Protein AF-A0A7S0DNG2-F1 (afdb_monomer_lite)

Structure (mmCIF, N/CA/C/O backbone):
data_AF-A0A7S0DNG2-F1
#
_entry.id   AF-A0A7S0DNG2-F1
#
loop_
_atom_site.group_PDB
_atom_site.id
_atom_site.type_symbol
_atom_site.label_atom_id
_atom_site.label_alt_id
_atom_site.label_comp_id
_atom_site.label_asym_id
_atom_site.label_entity_id
_atom_site.label_seq_id
_atom_site.pdbx_PDB_ins_code
_atom_site.Cartn_x
_atom_site.Cartn_y
_atom_site.Cartn_z
_atom_site.occupancy
_atom_site.B_iso_or_equiv
_atom_site.auth_seq_id
_atom_site.auth_comp_id
_atom_site.auth_asym_id
_atom_site.auth_atom_id
_atom_site.pdbx_PDB_model_num
ATOM 1 N N . PRO A 1 1 ? 7.449 -18.331 5.137 1.00 41.41 1 PRO A N 1
ATOM 2 C CA . PRO A 1 1 ? 8.769 -17.710 5.405 1.00 41.41 1 PRO A CA 1
ATOM 3 C C . PRO A 1 1 ? 8.791 -16.279 4.857 1.00 41.41 1 PRO A C 1
ATOM 5 O O . PRO A 1 1 ? 8.727 -16.081 3.646 1.00 41.41 1 PRO A O 1
ATOM 8 N N . LEU A 1 2 ? 8.739 -15.298 5.758 1.00 36.50 2 LEU A N 1
ATOM 9 C CA . LEU A 1 2 ? 8.865 -13.884 5.411 1.00 36.50 2 LEU A CA 1
ATOM 10 C C . LEU A 1 2 ? 10.348 -13.612 5.154 1.00 36.50 2 LEU A C 1
ATOM 12 O O . LEU A 1 2 ? 11.162 -13.897 6.023 1.00 36.50 2 LEU A O 1
ATOM 16 N N . LEU A 1 3 ? 10.673 -13.129 3.955 1.00 35.25 3 LEU A N 1
ATOM 17 C CA . LEU A 1 3 ? 12.010 -12.635 3.622 1.00 35.25 3 LEU A CA 1
ATOM 18 C C . LEU A 1 3 ? 12.348 -11.498 4.595 1.00 35.25 3 LEU A C 1
ATOM 20 O O . LEU A 1 3 ? 11.542 -10.576 4.753 1.00 35.25 3 LEU A O 1
ATOM 24 N N . GLU A 1 4 ? 13.481 -11.614 5.277 1.00 40.59 4 GLU A N 1
ATOM 25 C CA . GLU A 1 4 ? 13.942 -10.656 6.282 1.00 40.59 4 GLU A CA 1
ATOM 26 C C . GLU A 1 4 ? 14.444 -9.374 5.592 1.00 40.59 4 GLU A C 1
ATOM 28 O O . GLU A 1 4 ? 14.803 -9.384 4.412 1.00 40.59 4 GLU A O 1
ATOM 33 N N . ASP A 1 5 ? 14.490 -8.244 6.307 1.00 46.47 5 ASP A N 1
ATOM 34 C CA . ASP A 1 5 ? 14.943 -6.946 5.764 1.00 46.47 5 ASP A CA 1
ATOM 35 C C . ASP A 1 5 ? 16.376 -6.987 5.180 1.00 46.47 5 ASP A C 1
ATOM 37 O O . ASP A 1 5 ? 16.769 -6.120 4.389 1.00 46.47 5 ASP A O 1
ATOM 41 N N . ASP A 1 6 ? 17.154 -8.017 5.518 1.00 48.62 6 ASP A N 1
ATOM 42 C CA . ASP A 1 6 ? 18.481 -8.269 4.962 1.00 48.62 6 ASP A CA 1
ATOM 43 C C . ASP A 1 6 ? 18.454 -8.809 3.520 1.00 48.62 6 ASP A C 1
ATOM 45 O O . ASP A 1 6 ? 19.368 -8.504 2.747 1.00 48.62 6 ASP A O 1
ATOM 49 N N . ASP A 1 7 ? 17.368 -9.454 3.082 1.00 46.59 7 ASP A N 1
ATOM 50 C CA . ASP A 1 7 ? 17.202 -9.911 1.693 1.00 46.59 7 ASP A CA 1
ATOM 51 C C . ASP A 1 7 ? 16.980 -8.735 0.719 1.00 46.59 7 ASP A C 1
ATOM 53 O O . ASP A 1 7 ? 17.330 -8.800 -0.464 1.00 46.59 7 ASP A O 1
ATOM 57 N N . TYR A 1 8 ? 16.477 -7.596 1.214 1.00 41.53 8 TYR A N 1
ATOM 58 C CA . TYR A 1 8 ? 16.333 -6.363 0.426 1.00 41.53 8 TYR A CA 1
ATOM 59 C C . TYR A 1 8 ? 17.647 -5.596 0.247 1.00 41.53 8 TYR A C 1
ATOM 61 O O . TYR A 1 8 ? 17.775 -4.799 -0.692 1.00 41.53 8 TYR A O 1
ATOM 69 N N . LYS A 1 9 ? 18.663 -5.839 1.086 1.00 43.78 9 LYS A N 1
ATOM 70 C CA . LYS A 1 9 ? 19.984 -5.205 0.923 1.00 43.78 9 LYS A CA 1
ATOM 71 C C . LYS A 1 9 ? 20.718 -5.717 -0.322 1.00 43.78 9 LYS A C 1
ATOM 73 O O . LYS A 1 9 ? 21.534 -4.972 -0.868 1.00 43.78 9 LYS A O 1
ATOM 78 N N . GLY A 1 10 ? 20.367 -6.910 -0.816 1.00 45.69 10 GLY A N 1
ATOM 79 C CA . GLY A 1 10 ? 20.855 -7.488 -2.076 1.00 45.69 10 GLY A CA 1
ATOM 80 C C . GLY A 1 10 ? 20.145 -6.986 -3.342 1.00 45.69 10 GLY A C 1
ATOM 81 O O . GLY A 1 10 ? 20.658 -7.163 -4.443 1.00 45.69 10 GLY A O 1
ATOM 82 N N . LEU A 1 11 ? 18.996 -6.313 -3.203 1.00 43.72 11 LEU A N 1
ATOM 83 C CA . LEU A 1 11 ? 18.215 -5.748 -4.316 1.00 43.72 11 LEU A CA 1
ATOM 84 C C . LEU A 1 11 ? 18.561 -4.289 -4.632 1.00 43.72 11 LEU A C 1
ATOM 86 O O . LEU A 1 11 ? 17.936 -3.672 -5.499 1.00 43.72 11 LEU A O 1
ATOM 90 N N . LYS A 1 12 ? 19.575 -3.712 -3.974 1.00 47.03 12 LYS A N 1
ATOM 91 C CA . LYS A 1 12 ? 20.157 -2.465 -4.473 1.00 47.03 12 LYS A CA 1
ATOM 92 C C . LYS A 1 12 ? 20.753 -2.789 -5.842 1.00 47.03 12 LYS A C 1
ATOM 94 O O . LYS A 1 12 ? 21.586 -3.689 -5.904 1.00 47.03 12 LYS A O 1
ATOM 99 N N . PRO A 1 13 ? 20.360 -2.099 -6.929 1.00 48.66 13 PRO A N 1
ATOM 100 C CA . PRO A 1 13 ? 21.012 -2.295 -8.211 1.00 48.66 13 PRO A CA 1
ATOM 101 C C . PRO A 1 13 ? 22.486 -1.988 -7.987 1.00 48.66 13 PRO A C 1
ATOM 103 O O . PRO A 1 13 ? 22.843 -0.831 -7.748 1.00 48.66 13 PRO A O 1
ATOM 106 N N . ASP A 1 14 ? 23.314 -3.034 -7.949 1.00 53.06 14 ASP A N 1
ATOM 107 C CA . ASP A 1 14 ? 24.729 -2.896 -7.665 1.00 53.06 14 ASP A CA 1
ATOM 108 C C . ASP A 1 14 ? 25.278 -1.949 -8.728 1.00 53.06 14 ASP A C 1
ATOM 110 O O . ASP A 1 14 ? 25.332 -2.269 -9.920 1.00 53.06 14 ASP A O 1
ATOM 114 N N . LYS A 1 15 ? 25.611 -0.728 -8.296 1.00 50.59 15 LYS A N 1
ATOM 115 C CA . LYS A 1 15 ? 26.120 0.320 -9.177 1.00 50.59 15 LYS A CA 1
ATOM 116 C C . LYS A 1 15 ? 27.310 -0.216 -9.970 1.00 50.59 15 LYS A C 1
ATOM 118 O O . LYS A 1 15 ? 27.449 0.137 -11.136 1.00 50.59 15 LYS A O 1
ATOM 123 N N . LYS A 1 16 ? 28.117 -1.114 -9.387 1.00 50.75 16 LYS A N 1
ATOM 124 C CA . LYS A 1 16 ? 29.231 -1.770 -10.080 1.00 50.75 16 LYS A CA 1
ATOM 125 C C . LYS A 1 16 ? 28.726 -2.711 -11.168 1.00 50.75 16 LYS A C 1
ATOM 127 O O . LYS A 1 16 ? 29.193 -2.611 -12.294 1.00 50.75 16 LYS A O 1
ATOM 132 N N . MET A 1 17 ? 27.733 -3.552 -10.885 1.00 47.75 17 MET A N 1
ATOM 133 C CA . MET A 1 17 ? 27.159 -4.489 -11.858 1.00 47.75 17 MET A CA 1
ATOM 134 C C . MET A 1 17 ? 26.460 -3.773 -13.030 1.00 47.75 17 MET A C 1
ATOM 136 O O . MET A 1 17 ? 26.616 -4.176 -14.183 1.00 47.75 17 MET A O 1
ATOM 140 N N . ASN A 1 18 ? 25.769 -2.657 -12.774 1.00 55.41 18 ASN A N 1
ATOM 141 C CA . ASN A 1 18 ? 25.206 -1.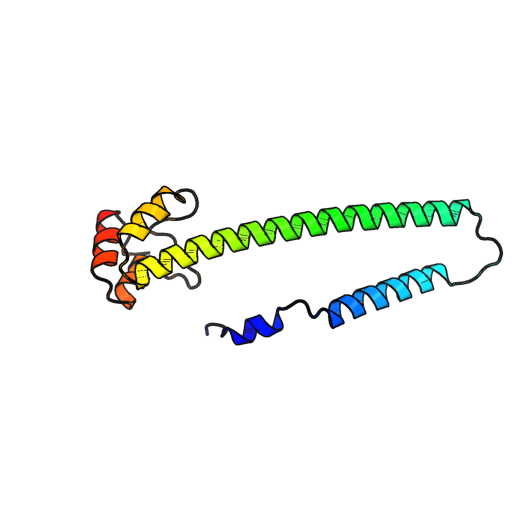811 -13.833 1.00 55.41 18 ASN A CA 1
ATOM 142 C C . ASN A 1 18 ? 26.292 -1.083 -14.640 1.00 55.41 18 ASN A C 1
ATOM 144 O O . ASN A 1 18 ? 26.188 -1.006 -15.863 1.00 55.41 18 ASN A O 1
ATOM 148 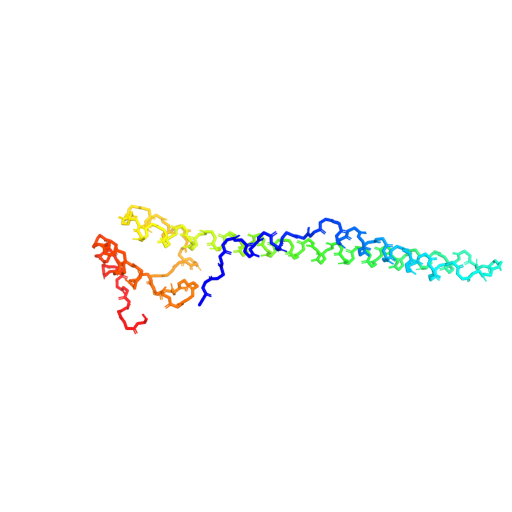N N . MET A 1 19 ? 27.367 -0.611 -13.998 1.00 45.78 19 MET A N 1
ATOM 149 C CA . MET A 1 19 ? 28.518 -0.042 -14.711 1.00 45.78 19 MET A CA 1
ATOM 150 C C . MET A 1 19 ? 29.256 -1.084 -15.559 1.00 45.78 19 MET A C 1
ATOM 152 O O . MET A 1 19 ? 29.685 -0.758 -16.662 1.00 45.78 19 MET A O 1
ATOM 156 N N . VAL A 1 20 ? 29.355 -2.336 -15.099 1.00 55.44 20 VAL A N 1
ATOM 157 C CA . VAL A 1 20 ? 29.925 -3.454 -15.869 1.00 55.44 20 VAL A CA 1
ATOM 158 C C . VAL A 1 20 ? 29.052 -3.774 -17.082 1.00 55.44 20 VAL A C 1
ATOM 160 O O . VAL A 1 20 ? 29.580 -3.911 -18.180 1.00 55.44 20 VAL A O 1
ATOM 163 N N . LYS A 1 21 ? 27.719 -3.800 -16.941 1.00 56.28 21 LYS A N 1
ATOM 164 C CA . LYS A 1 21 ? 26.803 -3.976 -18.084 1.00 56.28 21 LYS A CA 1
ATOM 165 C C . LYS A 1 21 ? 26.934 -2.846 -19.108 1.00 56.28 21 LYS A C 1
ATOM 167 O O . LYS A 1 21 ? 27.005 -3.125 -20.300 1.00 56.28 21 LYS A O 1
ATOM 172 N N . ILE A 1 22 ? 27.032 -1.593 -18.657 1.00 50.56 22 ILE A N 1
ATOM 173 C CA . ILE A 1 22 ? 27.239 -0.428 -19.536 1.00 50.56 22 ILE A CA 1
ATOM 174 C C . ILE A 1 22 ? 28.612 -0.484 -20.218 1.00 50.56 22 ILE A C 1
ATOM 176 O O . ILE A 1 22 ? 28.713 -0.170 -21.402 1.00 50.56 22 ILE A O 1
ATOM 180 N N . LYS A 1 23 ? 29.665 -0.895 -19.502 1.00 58.75 23 LYS A N 1
ATOM 181 C CA . LYS A 1 23 ? 31.017 -1.052 -20.055 1.00 58.75 23 LYS A CA 1
ATOM 182 C C . LYS A 1 23 ? 31.056 -2.155 -21.114 1.00 58.75 23 LYS A C 1
ATOM 184 O O . LYS A 1 23 ? 31.499 -1.895 -22.226 1.00 58.75 23 LYS A O 1
ATOM 189 N N . ASN A 1 24 ? 30.494 -3.323 -20.814 1.00 64.12 24 ASN A N 1
ATOM 190 C CA . ASN A 1 24 ? 30.415 -4.446 -21.748 1.00 64.12 24 ASN A CA 1
ATOM 191 C C . ASN A 1 24 ? 29.550 -4.108 -22.970 1.00 64.12 24 ASN A C 1
ATOM 193 O O . ASN A 1 24 ? 29.884 -4.492 -24.088 1.00 64.12 24 ASN A O 1
ATOM 197 N N . TRP A 1 25 ? 28.462 -3.354 -22.782 1.00 58.31 25 TRP A N 1
ATOM 198 C CA . TRP A 1 25 ? 27.647 -2.846 -23.885 1.00 58.31 25 TRP A CA 1
ATOM 199 C C . TRP A 1 25 ? 28.428 -1.854 -24.754 1.00 58.31 25 TRP A C 1
ATOM 201 O O . TRP A 1 25 ? 28.461 -2.018 -25.970 1.00 58.31 25 TRP A O 1
ATOM 211 N N . LYS A 1 26 ? 29.136 -0.886 -24.154 1.00 49.59 26 LYS A N 1
ATOM 212 C CA . LYS A 1 26 ? 30.012 0.044 -24.889 1.00 49.59 26 LYS A CA 1
ATOM 213 C C . LYS A 1 26 ? 31.109 -0.688 -25.656 1.00 49.59 26 LYS A C 1
ATOM 215 O O . LYS A 1 26 ? 31.351 -0.356 -26.810 1.00 49.59 26 LYS A O 1
ATOM 220 N N . GLU A 1 27 ? 31.757 -1.678 -25.052 1.00 59.62 27 GLU A N 1
ATOM 221 C CA . GLU A 1 27 ? 32.794 -2.488 -25.702 1.00 59.62 27 GLU A CA 1
ATOM 222 C C . GLU A 1 27 ? 32.219 -3.349 -26.833 1.00 59.62 27 GLU A C 1
ATOM 224 O O . GLU A 1 27 ? 32.825 -3.434 -27.898 1.00 59.62 27 GLU A O 1
ATOM 229 N N . SER A 1 28 ? 31.027 -3.926 -26.653 1.00 59.41 28 SER A N 1
ATOM 230 C CA . SER A 1 28 ? 30.313 -4.680 -27.691 1.00 59.41 28 SER A CA 1
ATOM 231 C C . SER A 1 28 ? 29.949 -3.794 -28.883 1.00 59.41 28 SER A C 1
ATOM 233 O O . SER A 1 28 ? 30.264 -4.141 -30.021 1.00 59.41 28 SER A O 1
ATOM 235 N N . VAL A 1 29 ? 29.391 -2.611 -28.621 1.00 55.50 29 VAL A N 1
ATOM 236 C CA . VAL A 1 29 ? 29.095 -1.595 -29.638 1.00 55.50 29 VAL A CA 1
ATOM 237 C C . VAL A 1 29 ? 30.376 -1.140 -30.338 1.00 55.50 29 VAL A C 1
ATOM 239 O O . VAL A 1 29 ? 30.452 -1.145 -31.559 1.00 55.50 29 VAL A O 1
ATOM 242 N N . THR A 1 30 ? 31.432 -0.832 -29.587 1.00 54.72 30 THR A N 1
ATOM 243 C CA . THR A 1 30 ? 32.722 -0.399 -30.149 1.00 54.72 30 THR A CA 1
ATOM 244 C C . THR A 1 30 ? 33.380 -1.506 -30.974 1.00 54.72 30 THR A C 1
ATOM 246 O O . THR A 1 30 ? 34.027 -1.222 -31.974 1.00 54.72 30 THR A O 1
ATOM 249 N N . LYS A 1 31 ? 33.187 -2.779 -30.616 1.00 60.81 31 LYS A N 1
ATOM 250 C CA . LYS A 1 31 ? 33.673 -3.936 -31.381 1.00 60.81 31 LYS A CA 1
ATOM 251 C C . LYS A 1 31 ? 32.860 -4.166 -32.657 1.00 60.81 31 LYS A C 1
ATOM 253 O O . LYS A 1 31 ? 33.450 -4.511 -33.676 1.00 60.81 31 LYS A O 1
ATOM 258 N N . GLN A 1 32 ? 31.547 -3.927 -32.621 1.00 54.72 32 GLN A N 1
ATOM 259 C CA . GLN A 1 32 ? 30.692 -3.893 -33.816 1.00 54.72 32 GLN A CA 1
ATOM 260 C C . GLN A 1 32 ? 31.081 -2.738 -34.758 1.00 54.72 32 GLN A C 1
ATOM 262 O O . GLN A 1 32 ? 31.032 -2.903 -35.971 1.00 54.72 32 GLN A O 1
ATOM 267 N N . LEU A 1 33 ? 31.542 -1.611 -34.205 1.00 50.09 33 LEU A N 1
ATOM 268 C CA . LEU A 1 33 ? 32.059 -0.452 -34.946 1.00 50.09 33 LEU A CA 1
ATOM 269 C C . LEU A 1 33 ? 33.528 -0.610 -35.402 1.00 50.09 33 LEU A C 1
ATOM 271 O O . LEU A 1 33 ? 33.951 0.021 -36.365 1.00 50.09 33 LEU A O 1
ATOM 275 N N . GLY A 1 34 ? 34.323 -1.426 -34.702 1.00 46.44 34 GLY A N 1
ATOM 276 C CA . GLY A 1 34 ? 35.790 -1.474 -34.797 1.00 46.44 34 GLY A CA 1
ATOM 277 C C . GLY A 1 34 ? 36.376 -2.542 -35.730 1.00 46.44 34 GLY A C 1
ATOM 278 O O . GLY A 1 34 ? 37.600 -2.659 -35.837 1.00 46.44 34 GLY A O 1
ATOM 279 N N . GLY A 1 35 ? 35.542 -3.319 -36.427 1.00 48.75 35 GLY A N 1
ATOM 280 C CA . GLY A 1 35 ? 35.964 -4.255 -37.477 1.00 48.75 35 GLY A CA 1
ATOM 281 C C . GLY A 1 35 ? 36.334 -3.536 -38.783 1.00 48.75 35 GLY A C 1
ATOM 282 O O . GLY A 1 35 ? 35.536 -3.480 -39.710 1.00 48.75 35 GLY A O 1
ATOM 283 N N . LYS A 1 36 ? 37.541 -2.960 -38.829 1.00 53.72 36 LYS A N 1
ATOM 284 C CA . LYS A 1 36 ? 38.143 -2.120 -39.891 1.00 53.72 36 LYS A CA 1
ATOM 285 C C . LYS A 1 36 ? 37.803 -2.471 -41.359 1.00 53.72 36 LYS A C 1
ATOM 287 O O . LYS A 1 36 ? 38.159 -3.548 -41.830 1.00 53.72 36 LYS A O 1
ATOM 292 N N . LYS A 1 37 ? 37.408 -1.454 -42.142 1.00 41.97 37 LYS A N 1
ATOM 293 C CA . LYS A 1 37 ? 37.878 -1.224 -43.529 1.00 41.97 37 LYS A CA 1
ATOM 294 C C . LYS A 1 37 ? 38.074 0.279 -43.770 1.00 41.97 37 LYS A C 1
ATOM 296 O O . LYS A 1 37 ? 37.271 1.088 -43.322 1.00 41.97 37 LYS A O 1
ATOM 301 N N . LYS A 1 38 ? 39.160 0.644 -44.464 1.00 49.50 38 LYS A N 1
ATOM 302 C CA . LYS A 1 38 ? 39.363 1.985 -45.037 1.00 49.50 38 LYS A CA 1
ATOM 303 C C . LYS A 1 38 ? 38.103 2.374 -45.826 1.00 49.50 38 LYS A C 1
ATOM 305 O O . LYS A 1 38 ? 37.745 1.645 -46.744 1.00 49.50 38 LYS A O 1
ATOM 310 N N . GLY A 1 39 ? 37.476 3.494 -45.461 1.00 48.78 39 GLY A N 1
ATOM 311 C CA . GLY A 1 39 ? 36.375 4.109 -46.206 1.00 48.78 39 GLY A CA 1
ATOM 312 C C . GLY A 1 39 ? 35.031 3.384 -46.104 1.00 48.78 39 GLY A C 1
ATOM 313 O O . GLY A 1 39 ? 34.513 2.926 -47.117 1.00 48.78 39 GLY A O 1
ATOM 314 N N . ALA A 1 40 ? 34.438 3.299 -44.909 1.00 47.09 40 ALA A N 1
ATOM 315 C CA . ALA A 1 40 ? 32.977 3.231 -44.853 1.00 47.09 40 ALA A CA 1
ATOM 316 C C . ALA A 1 40 ? 32.448 4.605 -45.315 1.00 47.09 40 ALA A C 1
ATOM 318 O O . ALA A 1 40 ? 32.937 5.605 -44.789 1.00 47.09 40 ALA A O 1
ATOM 319 N N . PRO A 1 41 ? 31.535 4.687 -46.301 1.00 52.44 41 PRO A N 1
ATOM 320 C CA . PRO A 1 41 ? 30.924 5.951 -46.701 1.00 52.44 41 PRO A CA 1
ATOM 321 C C . PRO A 1 41 ? 30.323 6.646 -45.479 1.00 52.44 41 PRO A C 1
ATOM 323 O O . PRO A 1 41 ? 29.662 5.977 -44.680 1.00 52.44 41 PRO A O 1
ATOM 326 N N . ASP A 1 42 ? 30.530 7.958 -45.344 1.00 58.31 42 ASP A N 1
ATOM 327 C CA . ASP A 1 42 ? 30.035 8.755 -44.208 1.00 58.31 42 ASP A CA 1
ATOM 328 C C . ASP A 1 42 ? 28.534 8.522 -43.946 1.00 58.31 42 ASP A C 1
ATOM 330 O O . ASP A 1 42 ? 28.098 8.454 -42.799 1.00 58.31 42 ASP A O 1
ATOM 334 N N . THR A 1 43 ? 27.770 8.219 -44.999 1.00 57.25 43 THR A N 1
ATOM 335 C CA . THR A 1 43 ? 26.345 7.865 -44.951 1.00 57.25 43 THR A CA 1
ATOM 336 C C . THR A 1 43 ? 26.019 6.618 -44.115 1.00 57.25 43 THR A C 1
ATOM 338 O O . THR A 1 43 ? 24.969 6.569 -43.479 1.00 57.25 43 THR A O 1
ATOM 341 N N . ILE A 1 44 ? 26.898 5.608 -44.065 1.00 55.25 44 ILE A N 1
ATOM 342 C CA . ILE A 1 44 ? 26.697 4.402 -43.236 1.00 55.25 44 ILE A CA 1
ATOM 343 C C . ILE A 1 44 ? 26.946 4.723 -41.757 1.00 55.25 44 ILE A C 1
ATOM 345 O O . ILE A 1 44 ? 26.265 4.196 -40.876 1.00 55.25 44 ILE A O 1
ATOM 349 N N . VAL A 1 45 ? 27.919 5.593 -41.477 1.00 56.88 45 VAL A N 1
ATOM 350 C CA . VAL A 1 45 ? 28.231 6.042 -40.114 1.00 56.88 45 VAL A CA 1
ATOM 351 C C . VAL A 1 45 ? 27.113 6.945 -39.582 1.00 56.88 45 VAL A C 1
ATOM 353 O O . VAL A 1 45 ? 26.709 6.794 -38.430 1.00 56.88 45 VAL A O 1
ATOM 356 N N . GLU A 1 46 ? 26.567 7.824 -40.422 1.00 65.31 46 GLU A N 1
ATOM 357 C CA . GLU A 1 46 ? 25.420 8.682 -40.102 1.00 65.31 46 GLU A CA 1
ATOM 358 C C . GLU A 1 46 ? 24.142 7.877 -39.835 1.00 65.31 46 GLU A C 1
ATOM 360 O O . GLU A 1 46 ? 23.505 8.081 -38.800 1.00 65.31 46 GLU A O 1
ATOM 365 N N . ASP A 1 47 ? 23.807 6.907 -40.692 1.00 70.88 47 ASP A N 1
ATOM 366 C CA . ASP A 1 47 ? 22.647 6.022 -40.497 1.00 70.88 47 ASP A CA 1
ATOM 367 C C . ASP A 1 47 ? 22.764 5.210 -39.193 1.00 70.88 47 ASP A C 1
ATOM 369 O O . ASP A 1 47 ? 21.796 5.033 -38.447 1.00 70.88 47 ASP A O 1
ATOM 373 N N . LEU A 1 48 ? 23.976 4.764 -38.852 1.00 66.06 48 LEU A N 1
ATOM 374 C CA . LEU A 1 48 ? 24.224 4.042 -37.607 1.00 66.06 48 LEU A CA 1
ATOM 375 C C . LEU A 1 48 ? 24.135 4.948 -36.370 1.00 66.06 48 LEU A C 1
ATOM 377 O O . LEU A 1 48 ? 23.570 4.538 -35.352 1.00 66.06 48 LEU A O 1
ATOM 381 N N . LEU A 1 49 ? 24.650 6.178 -36.449 1.00 72.38 49 LEU A N 1
ATOM 382 C CA . LEU A 1 49 ? 24.508 7.181 -35.391 1.00 72.38 49 LEU A CA 1
ATOM 383 C C . LEU A 1 49 ? 23.038 7.531 -35.149 1.00 72.38 49 LEU A C 1
ATOM 385 O O . LEU A 1 49 ? 22.626 7.657 -33.994 1.00 72.38 49 LEU A O 1
ATOM 389 N N . GLU A 1 50 ? 22.241 7.642 -36.207 1.00 76.31 50 GLU A N 1
ATOM 390 C CA . GLU A 1 50 ? 20.818 7.954 -36.097 1.00 76.31 50 GLU A CA 1
ATOM 391 C C . GLU A 1 50 ? 20.030 6.794 -35.475 1.00 76.31 50 GLU A C 1
ATOM 393 O O . GLU A 1 50 ? 19.259 6.990 -34.529 1.00 76.31 50 GLU A O 1
ATOM 398 N N . LYS A 1 51 ? 20.320 5.554 -35.890 1.00 78.44 51 LYS A N 1
ATOM 399 C CA . LYS A 1 51 ? 19.778 4.343 -35.250 1.00 78.44 51 LYS A CA 1
ATOM 400 C C . LYS A 1 51 ? 20.147 4.261 -33.771 1.00 78.44 51 LYS A C 1
ATOM 402 O O . LYS A 1 51 ? 19.296 3.914 -32.951 1.00 78.44 51 LYS A O 1
ATOM 407 N N . MET A 1 52 ? 21.379 4.620 -33.402 1.00 73.25 52 MET A N 1
ATOM 408 C CA . MET A 1 52 ? 21.804 4.657 -31.999 1.00 73.25 52 MET A CA 1
ATOM 409 C C . MET A 1 52 ? 21.078 5.732 -31.193 1.00 73.25 52 MET A C 1
ATOM 411 O O . MET A 1 52 ? 20.623 5.444 -30.087 1.00 73.25 52 MET A O 1
ATOM 415 N N . LYS A 1 53 ? 20.937 6.953 -31.721 1.00 74.75 53 LYS A N 1
ATOM 416 C CA . LYS A 1 53 ? 20.191 8.029 -31.047 1.00 74.75 53 LYS A CA 1
ATOM 417 C C . LYS A 1 53 ? 18.731 7.641 -30.834 1.00 74.75 53 LYS A C 1
ATOM 419 O O . LYS A 1 53 ? 18.223 7.804 -29.726 1.00 74.75 53 LYS A O 1
ATOM 424 N N . SER A 1 54 ? 18.092 7.066 -31.852 1.00 80.62 54 SER A N 1
ATOM 425 C CA . SER A 1 54 ? 16.716 6.568 -31.768 1.00 80.62 54 SER A CA 1
ATOM 426 C C . SER A 1 54 ? 16.577 5.446 -30.729 1.00 80.62 54 SER A C 1
ATOM 428 O O . SER A 1 54 ? 15.720 5.513 -29.842 1.00 80.62 54 SER A O 1
ATOM 430 N N . ALA A 1 55 ? 17.490 4.467 -30.737 1.00 75.75 55 ALA A N 1
ATOM 431 C CA . ALA A 1 55 ? 17.514 3.394 -29.745 1.00 75.75 55 ALA A CA 1
ATOM 432 C C . ALA A 1 55 ? 17.695 3.934 -28.315 1.00 75.75 55 ALA A C 1
ATOM 434 O O . ALA A 1 55 ? 16.949 3.551 -27.413 1.00 75.75 55 ALA A O 1
ATOM 435 N N . VAL A 1 56 ? 18.625 4.869 -28.100 1.00 75.94 56 VAL A N 1
ATOM 436 C CA . VAL A 1 56 ? 18.832 5.522 -26.796 1.00 75.94 56 VAL A CA 1
ATOM 437 C C . VAL A 1 56 ? 17.603 6.325 -26.367 1.00 75.94 56 VAL A C 1
ATOM 439 O O . VAL A 1 56 ? 17.226 6.258 -25.197 1.00 75.94 56 VAL A O 1
ATOM 442 N N . GLY A 1 57 ? 16.942 7.025 -27.293 1.00 83.31 57 GLY A N 1
ATOM 443 C CA . GLY A 1 57 ? 15.689 7.736 -27.034 1.00 83.31 57 GLY A CA 1
ATOM 444 C C . GLY A 1 57 ? 14.583 6.799 -26.549 1.00 83.31 57 GLY A C 1
ATOM 445 O O . GLY A 1 57 ? 14.017 7.018 -25.480 1.00 83.31 57 GLY A O 1
ATOM 446 N N . SER A 1 58 ? 14.343 5.699 -27.270 1.00 81.31 58 SER A N 1
ATOM 447 C CA . SER A 1 58 ? 13.327 4.703 -26.891 1.00 81.31 58 SER A CA 1
ATOM 448 C C . SER A 1 58 ? 13.618 4.035 -25.538 1.00 81.31 58 SER A C 1
ATOM 450 O O . SER A 1 58 ? 12.711 3.844 -24.719 1.00 81.31 58 SER A O 1
ATOM 452 N N . MET A 1 59 ? 14.894 3.740 -25.255 1.00 80.94 59 MET A N 1
ATOM 453 C CA . MET A 1 59 ? 15.321 3.205 -23.963 1.00 80.94 59 MET A CA 1
ATOM 454 C C . MET A 1 59 ? 15.097 4.216 -22.840 1.00 80.94 59 MET A C 1
ATOM 456 O O . MET A 1 59 ? 14.601 3.834 -21.783 1.00 80.94 59 MET A O 1
ATOM 460 N N . LYS A 1 60 ? 15.416 5.498 -23.060 1.00 83.19 60 LYS A N 1
ATOM 461 C CA . LYS A 1 60 ? 15.194 6.561 -22.073 1.00 83.19 60 LYS A CA 1
ATOM 462 C C . LYS A 1 60 ? 13.717 6.652 -21.691 1.00 83.19 60 LYS A C 1
ATOM 464 O O . LYS A 1 60 ? 13.407 6.568 -20.507 1.00 83.19 60 LYS A O 1
ATOM 469 N N . THR A 1 61 ? 12.817 6.717 -22.672 1.00 90.00 61 THR A N 1
ATOM 470 C CA . THR A 1 61 ? 11.367 6.762 -22.419 1.00 90.00 61 THR A CA 1
ATOM 471 C C . THR A 1 61 ? 10.876 5.518 -21.677 1.00 90.00 61 THR A C 1
ATOM 473 O O . THR A 1 61 ? 10.094 5.622 -20.734 1.00 90.00 61 THR A O 1
ATOM 476 N N . SER A 1 62 ? 11.374 4.335 -22.048 1.00 82.19 62 SER A N 1
ATOM 477 C CA . SER A 1 62 ? 11.015 3.080 -21.374 1.00 82.19 62 SER A CA 1
ATOM 478 C C . SER A 1 62 ? 11.485 3.051 -19.914 1.00 82.19 62 SER A C 1
ATOM 480 O O . SER A 1 62 ? 10.750 2.611 -19.029 1.00 82.19 62 SER A O 1
ATOM 482 N N . VAL A 1 63 ? 12.695 3.550 -19.641 1.00 84.12 63 VAL A N 1
ATOM 483 C CA . VAL A 1 63 ? 13.239 3.659 -18.279 1.00 84.12 63 VAL A CA 1
ATOM 484 C C . VAL A 1 63 ? 12.455 4.679 -17.455 1.00 84.12 63 VAL A C 1
ATOM 486 O O . VAL A 1 63 ? 12.119 4.386 -16.310 1.00 84.12 63 VAL A O 1
ATOM 489 N N . GLU A 1 64 ? 12.118 5.838 -18.020 1.00 85.25 64 GLU A N 1
ATOM 490 C CA . GLU A 1 64 ? 11.304 6.863 -17.351 1.00 85.25 64 GLU A CA 1
ATOM 491 C C . GLU A 1 64 ? 9.916 6.324 -16.979 1.00 85.25 64 GLU A C 1
ATOM 493 O O . GLU A 1 64 ? 9.481 6.473 -15.835 1.00 85.25 64 GLU A O 1
ATOM 498 N N . ALA A 1 65 ? 9.258 5.604 -17.893 1.00 88.00 65 ALA A N 1
ATOM 499 C CA . ALA A 1 65 ? 7.979 4.951 -17.619 1.00 88.00 65 ALA A CA 1
ATOM 500 C C . ALA A 1 65 ? 8.093 3.887 -16.510 1.00 88.00 65 ALA A C 1
ATOM 502 O O . ALA A 1 65 ? 7.241 3.815 -15.623 1.00 88.00 65 ALA A O 1
ATOM 503 N N . ALA A 1 66 ? 9.163 3.086 -16.516 1.00 82.62 66 ALA A N 1
ATOM 504 C CA . ALA A 1 66 ? 9.403 2.070 -15.492 1.00 82.62 66 ALA A CA 1
ATOM 505 C C . ALA A 1 66 ? 9.739 2.667 -14.114 1.00 82.62 66 ALA A C 1
ATOM 507 O O . ALA A 1 66 ? 9.410 2.069 -13.089 1.00 82.62 66 ALA A O 1
ATOM 508 N N . ILE A 1 67 ? 10.405 3.824 -14.063 1.00 86.56 67 ILE A N 1
ATOM 509 C CA . ILE A 1 67 ? 10.628 4.566 -12.814 1.00 86.56 67 ILE A CA 1
ATOM 510 C C . ILE A 1 67 ? 9.290 5.070 -12.281 1.00 86.56 67 ILE A C 1
ATOM 512 O O . ILE A 1 67 ? 8.932 4.726 -11.159 1.00 86.56 67 ILE A O 1
ATOM 516 N N . LYS A 1 68 ? 8.505 5.763 -13.116 1.00 89.81 68 LYS A N 1
ATOM 517 C CA . LYS A 1 68 ? 7.194 6.291 -12.720 1.00 89.81 68 LYS A CA 1
ATOM 518 C C . LYS A 1 68 ? 6.273 5.196 -12.174 1.00 89.81 68 LYS A C 1
ATOM 520 O O . LYS A 1 68 ? 5.692 5.356 -11.106 1.00 89.81 68 LYS A O 1
ATOM 525 N N . LYS A 1 69 ? 6.195 4.054 -12.865 1.00 87.00 69 LYS A N 1
ATOM 526 C CA . LYS A 1 69 ? 5.391 2.910 -12.417 1.00 87.00 69 LYS A CA 1
ATOM 527 C C . LYS A 1 69 ? 5.849 2.378 -11.053 1.00 87.00 69 LYS A C 1
ATOM 529 O O . LYS A 1 69 ? 5.014 2.093 -10.199 1.00 87.00 69 LYS A O 1
ATOM 534 N N . ARG A 1 70 ? 7.164 2.264 -10.830 1.00 82.12 70 ARG A N 1
ATOM 535 C CA . ARG A 1 70 ? 7.707 1.823 -9.535 1.00 82.12 70 ARG A CA 1
ATOM 536 C C . ARG A 1 70 ? 7.408 2.812 -8.414 1.00 82.12 70 ARG A C 1
ATOM 538 O O . ARG A 1 70 ? 7.106 2.373 -7.309 1.00 82.12 70 ARG A O 1
ATOM 545 N N . ASP A 1 71 ? 7.462 4.110 -8.689 1.00 83.50 71 ASP A N 1
ATOM 546 C CA . ASP A 1 71 ? 7.147 5.138 -7.694 1.00 83.50 71 ASP A CA 1
ATOM 547 C C . ASP A 1 71 ? 5.661 5.098 -7.301 1.00 83.50 71 ASP A C 1
ATOM 549 O O . ASP A 1 71 ? 5.329 5.164 -6.116 1.00 83.50 71 ASP A O 1
ATOM 553 N N . GLU A 1 72 ? 4.762 4.903 -8.271 1.00 84.31 72 GLU A N 1
ATOM 554 C CA . GLU A 1 72 ? 3.326 4.718 -8.022 1.00 84.31 72 GLU A CA 1
ATOM 555 C C . GLU A 1 72 ? 3.041 3.458 -7.186 1.00 84.31 72 GLU A C 1
ATOM 557 O O . GLU A 1 72 ? 2.259 3.502 -6.233 1.00 84.31 72 GLU A O 1
ATOM 562 N N . GLU A 1 73 ? 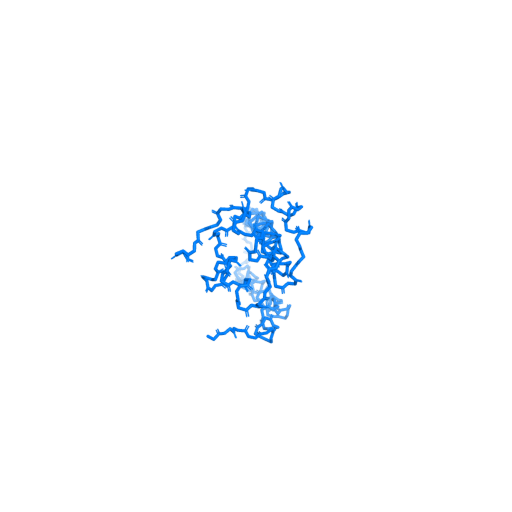3.689 2.333 -7.501 1.00 87.50 73 GLU A N 1
ATOM 563 C CA . GLU A 1 73 ? 3.574 1.091 -6.725 1.00 87.50 73 GLU A CA 1
ATOM 564 C C . GLU A 1 73 ? 4.126 1.251 -5.301 1.00 87.50 73 GLU A C 1
ATOM 566 O O . GLU A 1 73 ? 3.490 0.815 -4.337 1.00 87.50 73 GLU A O 1
ATOM 571 N N . ALA A 1 74 ? 5.266 1.930 -5.141 1.00 85.12 74 ALA A N 1
ATOM 572 C CA . ALA A 1 74 ? 5.857 2.209 -3.836 1.00 85.12 74 ALA A CA 1
ATOM 573 C C . ALA A 1 74 ? 4.954 3.107 -2.976 1.00 85.12 74 ALA A C 1
ATOM 575 O O . ALA A 1 74 ? 4.811 2.864 -1.775 1.00 85.12 74 ALA A O 1
ATOM 576 N N . ALA A 1 75 ? 4.303 4.109 -3.578 1.00 88.06 75 ALA A N 1
ATOM 577 C CA . ALA A 1 75 ? 3.343 4.964 -2.886 1.00 88.06 75 ALA A CA 1
ATOM 578 C C . ALA A 1 75 ? 2.120 4.170 -2.400 1.00 88.06 75 ALA A C 1
ATOM 580 O O . ALA A 1 75 ? 1.750 4.283 -1.232 1.00 88.06 75 ALA A O 1
ATOM 581 N N . LYS A 1 76 ? 1.544 3.306 -3.251 1.00 88.12 76 LYS A N 1
ATOM 582 C CA . LYS A 1 76 ? 0.422 2.427 -2.866 1.00 88.12 76 LYS A CA 1
ATOM 583 C C . LYS A 1 76 ? 0.800 1.498 -1.718 1.00 88.12 76 LYS A C 1
ATOM 585 O O . LYS A 1 76 ? 0.069 1.402 -0.733 1.00 88.12 76 LYS A O 1
ATOM 590 N N . LEU A 1 77 ? 1.966 0.857 -1.819 1.00 88.69 77 LEU A N 1
ATOM 591 C CA . LEU A 1 77 ? 2.466 -0.043 -0.783 1.00 88.69 77 LEU A CA 1
ATOM 592 C C . LEU A 1 77 ? 2.681 0.695 0.542 1.00 88.69 77 LEU A C 1
ATOM 594 O O . LEU A 1 77 ? 2.323 0.181 1.601 1.00 88.69 77 LEU A O 1
ATOM 598 N N . LYS A 1 78 ? 3.227 1.915 0.489 1.00 90.56 78 LYS A N 1
ATOM 599 C CA . LYS A 1 78 ? 3.387 2.766 1.670 1.00 90.56 78 LYS A CA 1
ATOM 600 C C . LYS A 1 78 ? 2.036 3.066 2.316 1.00 90.56 78 LYS A C 1
ATOM 602 O O . LYS A 1 78 ? 1.907 2.848 3.515 1.00 90.56 78 LYS A O 1
ATOM 607 N N . THR A 1 79 ? 1.039 3.491 1.539 1.00 90.88 79 THR A N 1
ATOM 608 C CA . THR A 1 79 ? -0.315 3.772 2.043 1.00 90.88 79 THR A CA 1
ATOM 609 C C . THR A 1 79 ? -0.936 2.549 2.717 1.00 90.88 79 THR A C 1
ATOM 611 O O . THR A 1 79 ? -1.409 2.658 3.847 1.00 90.88 79 THR A O 1
ATOM 614 N N . MET A 1 80 ? -0.877 1.370 2.085 1.00 90.81 80 MET A N 1
ATOM 615 C CA . MET A 1 80 ? -1.385 0.135 2.696 1.00 90.81 80 MET A CA 1
ATOM 616 C C . MET A 1 80 ? -0.646 -0.208 3.993 1.00 90.81 80 MET A C 1
ATOM 618 O O . MET A 1 80 ? -1.280 -0.486 5.007 1.00 90.81 80 MET A O 1
ATOM 622 N N . ASN A 1 81 ? 0.687 -0.142 4.002 1.00 91.31 81 ASN A N 1
ATOM 623 C CA . ASN A 1 81 ? 1.469 -0.432 5.204 1.00 91.31 81 ASN A CA 1
ATOM 624 C C . ASN A 1 81 ? 1.143 0.535 6.348 1.00 91.31 81 ASN A C 1
ATOM 626 O O . ASN A 1 81 ? 1.042 0.111 7.496 1.00 91.31 81 ASN A O 1
ATOM 630 N N . THR A 1 82 ? 0.954 1.824 6.056 1.00 93.81 82 THR A N 1
ATOM 631 C CA . THR A 1 82 ? 0.550 2.812 7.065 1.00 93.81 82 THR A CA 1
ATOM 632 C C . THR A 1 82 ? -0.831 2.492 7.643 1.00 93.81 82 THR A C 1
ATOM 634 O O . THR A 1 82 ? -0.993 2.563 8.862 1.00 93.81 82 THR A O 1
ATOM 637 N N . PHE A 1 83 ? -1.775 2.043 6.812 1.00 94.69 83 PHE A N 1
ATOM 638 C CA . PHE A 1 83 ? -3.102 1.612 7.260 1.00 94.69 83 PHE A CA 1
ATOM 639 C C . PHE A 1 83 ? -3.030 0.393 8.177 1.00 94.69 83 PHE A C 1
ATOM 641 O O . PHE A 1 83 ? -3.522 0.428 9.304 1.00 94.69 83 PHE A O 1
ATOM 648 N N . PHE A 1 84 ? -2.323 -0.658 7.761 1.00 93.88 84 PHE A N 1
ATOM 649 C CA . PHE A 1 84 ? -2.157 -1.848 8.593 1.00 93.88 84 PHE A CA 1
ATOM 650 C C . PHE A 1 84 ? -1.371 -1.568 9.878 1.00 93.88 84 PHE A C 1
ATOM 652 O O . PHE A 1 84 ? -1.680 -2.149 10.914 1.00 93.88 84 PHE A O 1
ATOM 659 N N . ASN A 1 85 ? -0.399 -0.656 9.865 1.00 94.31 85 ASN A N 1
ATOM 660 C CA . ASN A 1 85 ? 0.294 -0.247 11.086 1.00 94.31 85 ASN A CA 1
ATOM 661 C C . ASN A 1 85 ? -0.635 0.494 12.057 1.00 94.31 85 ASN A C 1
ATOM 663 O O . ASN A 1 85 ? -0.553 0.248 13.258 1.00 94.31 85 ASN A O 1
ATOM 667 N N . ALA A 1 86 ? -1.553 1.330 11.561 1.00 95.62 86 ALA A N 1
ATOM 668 C CA . ALA A 1 86 ? -2.575 1.959 12.399 1.00 95.62 86 ALA A CA 1
ATOM 669 C C . ALA A 1 86 ? -3.525 0.918 13.021 1.00 95.62 86 ALA A C 1
ATOM 671 O O . ALA A 1 86 ? -3.855 1.033 14.199 1.00 95.62 86 ALA A O 1
ATOM 672 N N . ILE A 1 87 ? -3.881 -0.146 12.285 1.00 95.06 87 ILE A N 1
ATOM 673 C CA . ILE A 1 87 ? -4.648 -1.282 12.830 1.00 95.06 87 ILE A CA 1
ATOM 674 C C . ILE A 1 87 ? -3.871 -1.960 13.958 1.00 95.06 87 ILE A C 1
ATOM 676 O O . ILE A 1 87 ? -4.406 -2.161 15.044 1.00 95.06 87 ILE A O 1
ATOM 680 N N . LYS A 1 88 ? -2.599 -2.299 13.720 1.00 94.50 88 LYS A N 1
ATOM 681 C CA . LYS A 1 88 ? -1.741 -2.957 14.721 1.00 94.50 88 LYS A CA 1
ATOM 682 C C . LYS A 1 88 ? -1.527 -2.101 15.971 1.00 94.50 88 LYS A C 1
ATOM 684 O O . LYS A 1 88 ? -1.315 -2.650 17.048 1.00 94.50 88 LYS A O 1
ATOM 689 N N . ALA A 1 89 ? -1.567 -0.778 15.826 1.00 94.25 89 ALA A N 1
ATOM 690 C CA . ALA A 1 89 ? -1.406 0.178 16.915 1.00 94.25 89 ALA A CA 1
ATOM 691 C C . ALA A 1 89 ? -2.720 0.541 17.630 1.00 94.25 89 ALA A C 1
ATOM 693 O O . ALA A 1 89 ? -2.666 1.186 18.674 1.00 94.25 89 ALA A O 1
ATOM 694 N N . GLY A 1 90 ? -3.888 0.175 17.088 1.00 94.50 90 GLY A N 1
ATOM 695 C CA . GLY A 1 90 ? -5.173 0.612 17.640 1.00 94.50 90 GLY A CA 1
ATOM 696 C C . GLY A 1 90 ? -5.525 2.079 17.347 1.00 94.50 90 GLY A C 1
ATOM 697 O O . GLY A 1 90 ? -6.382 2.644 18.026 1.00 94.50 90 GLY A O 1
ATOM 698 N N . ASP A 1 91 ? -4.878 2.727 16.371 1.00 95.38 91 ASP A N 1
ATOM 699 C CA . ASP A 1 91 ? -5.039 4.164 16.098 1.00 95.38 91 ASP A CA 1
ATOM 700 C C . ASP A 1 91 ? -6.252 4.459 15.200 1.00 95.38 91 ASP A C 1
ATOM 702 O O . ASP A 1 91 ? -6.148 4.671 13.990 1.00 95.38 91 ASP A O 1
ATOM 706 N N . ILE A 1 92 ? -7.429 4.494 15.820 1.00 94.81 92 ILE A N 1
ATOM 707 C CA . ILE A 1 92 ? -8.722 4.646 15.134 1.00 94.81 92 ILE A CA 1
ATOM 708 C C . ILE A 1 92 ? -8.848 5.975 14.381 1.00 94.81 92 ILE A C 1
ATOM 710 O O . ILE A 1 92 ? -9.413 6.021 13.290 1.00 94.81 92 ILE A O 1
ATOM 714 N N . LYS A 1 93 ? -8.276 7.059 14.923 1.00 92.88 93 LYS A N 1
ATOM 715 C CA . LYS A 1 93 ? -8.323 8.385 14.282 1.00 92.88 93 LYS A CA 1
ATOM 716 C C . LYS A 1 93 ? -7.586 8.376 12.944 1.00 92.88 93 LYS A C 1
ATOM 718 O O . LYS A 1 93 ? -8.057 8.961 11.961 1.00 92.88 93 LYS A O 1
ATOM 723 N N . SER A 1 94 ? -6.443 7.694 12.908 1.00 94.12 94 SER A N 1
ATOM 724 C CA . SER A 1 94 ? -5.682 7.490 11.680 1.00 94.12 94 SER A CA 1
ATOM 725 C C . SER A 1 94 ? -6.426 6.600 10.685 1.00 94.12 94 SER A C 1
ATOM 727 O O . SER A 1 94 ? -6.414 6.918 9.498 1.00 94.12 94 SER A O 1
ATOM 729 N N . LEU A 1 95 ? -7.112 5.542 11.137 1.00 93.00 95 LEU A N 1
ATOM 730 C CA . LEU A 1 95 ? -7.864 4.636 10.253 1.00 93.00 95 LEU A CA 1
ATOM 731 C C . LEU A 1 95 ? -8.964 5.358 9.471 1.00 93.00 95 LEU A C 1
ATOM 733 O O . LEU A 1 95 ? -8.994 5.263 8.244 1.00 93.00 95 LEU A O 1
ATOM 737 N N . ASP A 1 96 ? -9.796 6.149 10.152 1.00 91.38 96 ASP A N 1
ATOM 738 C CA . ASP A 1 96 ? -10.852 6.936 9.501 1.00 91.38 96 ASP A CA 1
ATOM 739 C C . ASP A 1 96 ? -10.284 7.913 8.469 1.00 91.38 96 ASP A C 1
ATOM 741 O O . ASP A 1 96 ? -10.783 8.024 7.346 1.00 91.38 96 ASP A O 1
ATOM 745 N N . SER A 1 97 ? -9.227 8.632 8.851 1.00 92.44 97 SER A N 1
ATOM 746 C CA . SER A 1 97 ? -8.599 9.635 7.988 1.00 92.44 97 SER A CA 1
ATOM 747 C C . SER A 1 97 ? -7.982 8.991 6.746 1.00 92.44 97 SER A C 1
ATOM 749 O O . SER A 1 97 ? -8.125 9.505 5.636 1.00 92.44 97 SER A O 1
ATOM 751 N N . GLN A 1 98 ? -7.326 7.841 6.912 1.00 92.19 98 GLN A N 1
ATOM 752 C CA . GLN A 1 98 ? -6.667 7.130 5.821 1.00 92.19 98 GLN A CA 1
ATOM 753 C C . GLN A 1 98 ? -7.665 6.473 4.871 1.00 92.19 98 GLN A C 1
ATOM 755 O O . GLN A 1 98 ? -7.482 6.599 3.658 1.00 92.19 98 GLN A O 1
ATOM 760 N N . LEU A 1 99 ? -8.722 5.836 5.390 1.00 90.31 99 LEU A N 1
ATOM 761 C CA . LEU A 1 99 ? -9.761 5.212 4.567 1.00 90.31 99 LEU A CA 1
ATOM 762 C C . LEU A 1 99 ? -10.492 6.265 3.722 1.00 90.31 99 LEU A C 1
ATOM 764 O O . LEU A 1 99 ? -10.682 6.071 2.526 1.00 90.31 99 LEU A O 1
ATOM 768 N N . LYS A 1 100 ? -10.823 7.426 4.308 1.00 89.94 100 LYS A N 1
ATOM 769 C CA . LYS A 1 100 ? -11.445 8.545 3.576 1.00 89.94 100 LYS A CA 1
ATOM 770 C C . LYS A 1 100 ? -10.524 9.129 2.506 1.00 89.94 100 LYS A C 1
ATOM 772 O O . LYS A 1 100 ? -10.975 9.381 1.394 1.00 89.94 100 LYS A O 1
ATOM 777 N N . AL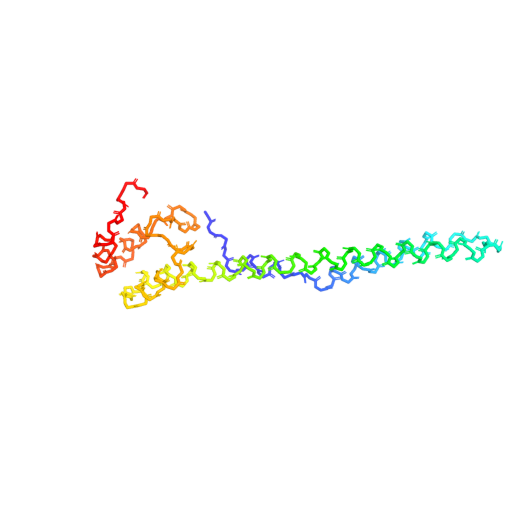A A 1 101 ? -9.245 9.336 2.824 1.00 90.69 101 ALA A N 1
ATOM 778 C CA . ALA A 1 101 ? -8.283 9.912 1.884 1.00 90.69 101 ALA A CA 1
ATOM 779 C C . ALA A 1 101 ? -7.883 8.950 0.749 1.00 90.69 101 ALA A C 1
ATOM 781 O O . ALA A 1 101 ? -7.434 9.398 -0.304 1.00 90.69 101 ALA A O 1
ATOM 782 N N . ASN A 1 102 ? -8.032 7.636 0.950 1.00 91.00 102 ASN A N 1
ATOM 783 C CA . ASN A 1 102 ? -7.548 6.610 0.026 1.00 91.00 102 ASN A CA 1
ATOM 784 C C . ASN A 1 102 ? -8.617 5.556 -0.293 1.00 91.00 102 ASN A C 1
ATOM 786 O O . ASN A 1 102 ? -8.279 4.394 -0.494 1.00 91.00 102 ASN A O 1
ATOM 790 N N . SER A 1 103 ? -9.892 5.943 -0.374 1.00 87.06 103 SER A N 1
ATOM 791 C CA . SER A 1 103 ? -11.019 5.023 -0.626 1.00 87.06 103 SER A CA 1
ATOM 792 C C . SER A 1 103 ? -10.938 4.276 -1.963 1.00 87.06 103 SER A C 1
ATOM 794 O O . SER A 1 103 ? -11.558 3.234 -2.135 1.00 87.06 103 SER A O 1
ATOM 796 N N . TRP A 1 104 ? -10.154 4.790 -2.913 1.00 85.88 104 TRP A N 1
ATOM 797 C CA . TRP A 1 104 ? -9.869 4.135 -4.191 1.00 85.88 104 TRP A CA 1
ATOM 798 C C . TRP A 1 104 ? -8.855 2.980 -4.077 1.00 85.88 104 TRP A C 1
ATOM 800 O O . TRP A 1 104 ? -8.690 2.223 -5.031 1.00 85.88 104 TRP A O 1
ATOM 810 N N . LEU A 1 105 ? -8.144 2.871 -2.947 1.00 87.19 105 LEU A N 1
ATOM 811 C CA . LEU A 1 105 ? -7.067 1.903 -2.712 1.00 87.19 105 LEU A CA 1
ATOM 812 C C . LEU A 1 105 ? -7.302 1.034 -1.469 1.00 87.19 105 LEU A C 1
ATOM 814 O O . LEU A 1 105 ? -6.969 -0.147 -1.484 1.00 87.19 105 LEU A O 1
ATOM 818 N N . LEU A 1 106 ? -7.795 1.626 -0.381 1.00 88.44 106 LEU A N 1
ATOM 819 C CA . LEU A 1 106 ? -7.989 0.963 0.903 1.00 88.44 106 LEU A CA 1
ATOM 820 C C . LEU A 1 106 ? -9.417 0.435 1.029 1.00 88.44 106 LEU A C 1
ATOM 822 O O . LEU A 1 106 ? -10.379 1.161 0.795 1.00 88.44 106 LEU A O 1
ATOM 826 N N . ASP A 1 107 ? -9.527 -0.808 1.483 1.00 87.88 107 ASP A N 1
ATOM 827 C CA . ASP A 1 107 ? -10.783 -1.495 1.766 1.00 87.88 107 ASP A CA 1
ATOM 828 C C . ASP A 1 107 ? -10.600 -2.331 3.042 1.00 87.88 107 ASP A C 1
ATOM 830 O O . ASP A 1 107 ? -9.563 -2.969 3.245 1.00 87.88 107 ASP A O 1
ATOM 834 N N . VAL A 1 108 ? -11.608 -2.303 3.916 1.00 90.00 108 VAL A N 1
ATOM 835 C CA . VAL A 1 108 ? -11.641 -3.018 5.201 1.00 90.00 108 VAL A CA 1
ATOM 836 C C . VAL A 1 108 ? -11.640 -4.542 5.045 1.00 90.00 108 VAL A C 1
ATOM 838 O O . VAL A 1 108 ? -11.358 -5.242 6.015 1.00 90.00 108 VAL A O 1
ATOM 841 N N . ASN A 1 109 ? -11.900 -5.049 3.838 1.00 88.31 109 ASN A N 1
ATOM 842 C CA . ASN A 1 109 ? -11.851 -6.473 3.508 1.00 88.31 109 ASN A CA 1
ATOM 843 C C . ASN A 1 109 ? -10.606 -6.861 2.708 1.00 88.31 109 ASN A C 1
ATOM 845 O O . ASN A 1 109 ? -10.305 -8.046 2.575 1.00 88.31 109 ASN A O 1
ATOM 849 N N . HIS A 1 110 ? -9.869 -5.890 2.161 1.00 86.38 110 HIS A N 1
ATOM 850 C CA . HIS A 1 110 ? -8.767 -6.208 1.266 1.00 86.38 110 HIS A CA 1
ATOM 851 C C . HIS A 1 110 ? -7.524 -6.624 2.062 1.00 86.38 110 HIS A C 1
ATOM 853 O O . HIS A 1 110 ? -7.019 -5.850 2.884 1.00 86.38 110 HIS A O 1
ATOM 859 N N . PRO A 1 111 ? -7.001 -7.841 1.846 1.00 83.44 111 PRO A N 1
ATOM 860 C CA . PRO A 1 111 ? -5.881 -8.330 2.624 1.00 83.44 111 PRO A CA 1
ATOM 861 C C . PRO A 1 111 ? -4.569 -7.633 2.255 1.00 83.44 111 PRO A C 1
ATOM 863 O O . PRO A 1 111 ? -4.326 -7.263 1.107 1.00 83.44 111 PRO A O 1
ATOM 866 N N . GLN A 1 112 ? -3.670 -7.517 3.235 1.00 80.81 112 GLN A N 1
ATOM 867 C CA . GLN A 1 112 ? -2.268 -7.200 2.952 1.00 80.81 112 GLN A CA 1
ATOM 868 C C . GLN A 1 112 ? -1.530 -8.425 2.396 1.00 80.81 112 GLN A C 1
ATOM 870 O O . GLN A 1 112 ? -2.038 -9.551 2.382 1.00 80.81 112 GLN A O 1
ATOM 875 N N . LYS A 1 113 ? -0.267 -8.216 2.006 1.00 75.56 113 LYS A N 1
ATOM 876 C CA . LYS A 1 113 ? 0.662 -9.286 1.624 1.00 75.56 113 LYS A CA 1
ATOM 877 C C . LYS A 1 113 ? 0.613 -10.433 2.647 1.00 75.56 113 LYS A C 1
ATOM 879 O O . LYS A 1 113 ? 0.850 -10.217 3.834 1.00 75.56 113 LYS A O 1
ATOM 884 N N . GLY A 1 114 ? 0.323 -11.645 2.170 1.00 74.06 114 GLY A N 1
ATOM 885 C CA . GLY A 1 114 ? 0.132 -12.828 3.019 1.00 74.06 114 GLY A CA 1
ATOM 886 C C . GLY A 1 114 ? -1.327 -13.141 3.372 1.00 74.06 114 GLY A C 1
ATOM 887 O O . GLY A 1 114 ? -1.555 -13.881 4.323 1.00 74.06 114 GLY A O 1
ATOM 888 N N . ASN A 1 115 ? -2.293 -12.587 2.631 1.00 78.81 115 ASN A N 1
ATOM 889 C CA . ASN A 1 115 ? -3.734 -12.855 2.744 1.00 78.81 115 ASN A CA 1
ATOM 890 C C . ASN A 1 115 ? -4.353 -12.556 4.123 1.00 78.81 115 ASN A C 1
ATOM 892 O O . ASN A 1 115 ? -5.438 -13.031 4.424 1.00 78.81 115 ASN A O 1
ATOM 896 N N . SER A 1 116 ? -3.699 -11.756 4.972 1.00 85.75 116 SER A N 1
ATOM 897 C CA . SER A 1 116 ? -4.308 -11.320 6.235 1.00 85.75 116 SER A CA 1
ATOM 898 C C . SER A 1 116 ? -5.206 -10.114 5.993 1.00 85.75 116 SER A C 1
ATOM 900 O O . SER A 1 116 ? -4.711 -9.049 5.610 1.00 85.75 116 SER A O 1
ATOM 902 N N . THR A 1 117 ? -6.500 -10.261 6.257 1.00 91.94 117 THR A N 1
ATOM 903 C CA . THR A 1 117 ? -7.456 -9.150 6.216 1.00 91.94 117 THR A CA 1
ATOM 904 C C . THR A 1 117 ? -7.246 -8.196 7.400 1.00 91.94 117 THR A C 1
ATOM 906 O O . THR A 1 117 ? -6.647 -8.580 8.415 1.00 91.94 117 THR A O 1
ATOM 909 N N . PRO A 1 118 ? -7.702 -6.934 7.303 1.00 93.81 118 PRO A N 1
ATOM 910 C CA . PRO A 1 118 ? -7.645 -5.960 8.393 1.00 93.81 118 PRO A CA 1
ATOM 911 C C . PRO A 1 118 ? -8.104 -6.520 9.747 1.00 93.81 118 PRO A C 1
ATOM 913 O O . PRO A 1 118 ? -7.429 -6.307 10.759 1.00 93.81 118 PRO A O 1
ATOM 916 N N . ILE A 1 119 ? -9.186 -7.308 9.768 1.00 94.31 119 ILE A N 1
ATOM 917 C CA . ILE A 1 119 ? -9.714 -7.888 11.007 1.00 94.31 119 ILE A CA 1
ATOM 918 C C . ILE A 1 119 ? -8.846 -9.012 11.567 1.00 94.31 119 ILE A C 1
ATOM 920 O O . ILE A 1 119 ? -8.614 -9.042 12.776 1.00 94.31 119 ILE A O 1
ATOM 924 N N . MET A 1 120 ? -8.270 -9.869 10.715 1.00 92.81 120 MET A N 1
ATOM 925 C CA . MET A 1 120 ? -7.295 -10.869 11.164 1.00 92.81 120 MET A CA 1
ATOM 926 C C . MET A 1 120 ? -6.090 -10.205 11.834 1.00 92.81 120 MET A C 1
ATOM 928 O O . MET A 1 120 ? -5.600 -10.684 12.858 1.00 92.81 120 MET A O 1
ATOM 932 N N . VAL A 1 121 ? -5.613 -9.086 11.276 1.00 93.56 121 VAL A N 1
ATOM 933 C CA . VAL A 1 121 ? -4.495 -8.335 11.860 1.00 93.56 121 VAL A CA 1
ATOM 934 C C . VAL A 1 121 ? -4.890 -7.733 13.204 1.00 93.56 121 VAL A C 1
ATOM 936 O O . VAL A 1 121 ? -4.163 -7.926 14.176 1.00 93.56 121 VAL A O 1
ATOM 939 N N . ALA A 1 122 ? -6.043 -7.069 13.289 1.00 95.12 122 ALA A N 1
ATOM 940 C CA . ALA A 1 122 ? -6.530 -6.489 14.541 1.00 95.12 122 ALA A CA 1
ATOM 941 C C . ALA A 1 122 ? -6.701 -7.551 15.644 1.00 95.12 122 ALA A C 1
ATOM 943 O O . ALA A 1 122 ? -6.300 -7.327 16.788 1.00 95.12 122 ALA A O 1
ATOM 944 N N . ALA A 1 123 ? -7.241 -8.722 15.290 1.00 94.12 123 ALA A N 1
ATOM 945 C CA . ALA A 1 123 ? -7.420 -9.854 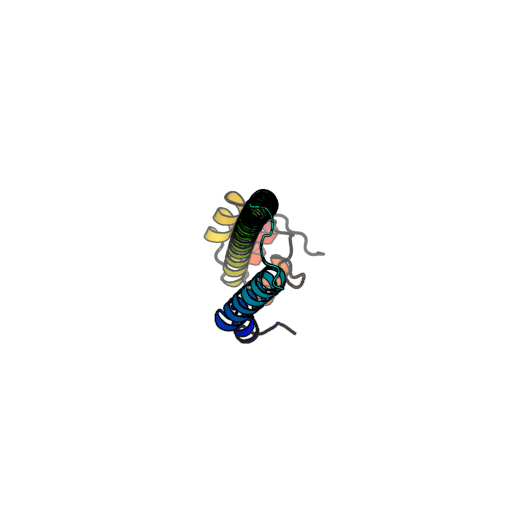16.195 1.00 94.12 123 ALA A CA 1
ATOM 946 C C . ALA A 1 123 ? -6.081 -10.423 16.682 1.00 94.12 123 ALA A C 1
ATOM 948 O O . ALA A 1 123 ? -5.898 -10.616 17.885 1.00 94.12 123 ALA A O 1
ATOM 949 N N . ARG A 1 124 ? -5.120 -10.634 15.772 1.00 93.50 124 ARG A N 1
ATOM 950 C CA . ARG A 1 124 ? -3.777 -11.125 16.115 1.00 93.50 124 ARG A CA 1
ATOM 951 C C . ARG A 1 124 ? -3.049 -10.187 17.075 1.00 93.50 124 ARG A C 1
ATOM 953 O O . ARG A 1 124 ? -2.460 -10.658 18.044 1.00 93.50 124 ARG A O 1
ATOM 960 N N . GLU A 1 125 ? -3.118 -8.881 16.830 1.00 95.19 125 GLU A N 1
ATOM 961 C CA . GLU A 1 125 ? -2.480 -7.875 17.690 1.00 95.19 125 GLU A CA 1
ATOM 962 C C . GLU A 1 125 ? -3.301 -7.537 18.948 1.00 95.19 125 GLU A C 1
ATOM 964 O O . GLU A 1 125 ? -2.888 -6.698 19.745 1.00 95.19 125 GLU A O 1
ATOM 969 N N . LYS A 1 126 ? -4.463 -8.177 19.149 1.00 96.38 126 LYS A N 1
ATOM 970 C CA . LYS A 1 126 ? -5.375 -7.946 20.286 1.00 96.38 126 LYS A CA 1
ATOM 971 C C . LYS A 1 126 ? -5.850 -6.491 20.402 1.00 96.38 126 LYS A C 1
ATOM 973 O O . LYS A 1 126 ? -6.136 -6.003 21.496 1.00 96.38 126 LYS A O 1
ATOM 978 N N . GLN A 1 127 ? -5.976 -5.799 19.271 1.00 96.88 127 GLN A N 1
ATOM 979 C CA . GLN A 1 127 ? -6.372 -4.394 19.224 1.00 96.88 127 GLN A CA 1
ATOM 980 C C . GLN A 1 127 ? -7.892 -4.248 19.217 1.00 96.88 127 GLN A C 1
ATOM 982 O O . GLN A 1 127 ? -8.517 -4.064 18.173 1.00 96.88 127 GLN A O 1
ATOM 987 N N . ALA A 1 128 ? -8.498 -4.309 20.406 1.00 95.50 128 ALA A N 1
ATOM 988 C CA . ALA A 1 128 ? -9.952 -4.247 20.583 1.00 95.50 128 ALA A CA 1
ATOM 989 C C . ALA A 1 128 ? -10.597 -3.010 19.930 1.00 95.50 128 ALA A C 1
ATOM 991 O O . ALA A 1 128 ? -11.677 -3.115 19.351 1.00 95.50 128 ALA A O 1
ATOM 992 N N . GLY A 1 129 ? -9.921 -1.855 19.972 1.00 95.06 129 GLY A N 1
ATOM 993 C CA . GLY A 1 129 ? -10.393 -0.637 19.309 1.00 95.06 129 GLY A CA 1
ATOM 994 C C . GLY A 1 129 ? -10.512 -0.813 17.795 1.00 95.06 129 GLY A C 1
ATOM 995 O O . GLY A 1 129 ? -11.542 -0.479 17.215 1.00 95.06 129 GLY A O 1
ATOM 996 N N . SER A 1 130 ? -9.487 -1.381 17.157 1.00 95.88 130 SER A N 1
ATOM 997 C CA . SER A 1 130 ? -9.490 -1.608 15.710 1.00 95.88 130 SER A CA 1
ATOM 998 C C . SER A 1 130 ? -10.481 -2.687 15.307 1.00 95.88 130 SER A C 1
ATOM 1000 O O . SER A 1 130 ? -11.147 -2.529 14.291 1.00 95.88 130 SER A O 1
ATOM 1002 N N . ILE A 1 131 ? -10.643 -3.739 16.118 1.00 96.06 131 ILE A N 1
ATOM 1003 C CA . ILE A 1 131 ? -11.687 -4.752 15.905 1.00 96.06 131 ILE A CA 1
ATOM 1004 C C . ILE A 1 131 ? -13.064 -4.085 15.920 1.00 96.06 131 ILE A C 1
ATOM 1006 O O . ILE A 1 131 ? -13.840 -4.266 14.987 1.00 96.06 131 ILE A O 1
ATOM 1010 N N . LYS A 1 132 ? -13.355 -3.270 16.943 1.00 96.00 132 LYS A N 1
ATOM 1011 C CA . LYS A 1 132 ? -14.632 -2.556 17.046 1.00 96.00 132 LYS A CA 1
ATOM 1012 C C . LYS A 1 132 ? -14.872 -1.651 15.835 1.00 96.00 132 LYS A C 1
ATOM 1014 O O . LYS A 1 132 ? -15.935 -1.732 15.232 1.00 96.00 132 LYS A O 1
ATOM 1019 N N . TRP A 1 133 ? -13.880 -0.852 15.446 1.00 95.56 133 TRP A N 1
ATOM 1020 C CA . TRP A 1 133 ? -13.987 0.044 14.291 1.00 95.56 133 TRP A CA 1
ATOM 1021 C C . TRP A 1 133 ? -14.212 -0.711 12.969 1.00 95.56 133 TRP A C 1
ATOM 1023 O O . TRP A 1 133 ? -15.026 -0.299 12.143 1.00 95.56 133 TRP A O 1
ATOM 1033 N N . LEU A 1 134 ? -13.543 -1.852 12.774 1.00 94.94 134 LEU A N 1
ATOM 1034 C CA . LEU A 1 134 ? -13.723 -2.697 11.588 1.00 94.94 134 LEU A CA 1
ATOM 1035 C C . LEU A 1 134 ? -15.119 -3.338 11.544 1.00 94.94 134 LEU A C 1
ATOM 1037 O O . LEU A 1 134 ? -15.740 -3.389 10.481 1.00 94.94 134 LEU A O 1
ATOM 1041 N N . LEU A 1 135 ? -15.640 -3.782 12.691 1.00 94.25 135 LEU A N 1
ATOM 1042 C CA . LEU A 1 135 ? -17.006 -4.303 12.807 1.00 94.25 135 LEU A CA 1
ATOM 1043 C C . LEU A 1 135 ? -18.050 -3.217 12.512 1.00 94.25 135 LEU A C 1
ATOM 1045 O O . LEU A 1 135 ? -18.992 -3.458 11.760 1.00 94.25 135 LEU A O 1
ATOM 1049 N N . GLU A 1 136 ? -17.863 -2.008 13.049 1.00 93.94 136 GLU A N 1
ATOM 1050 C CA . GLU A 1 136 ? -18.708 -0.841 12.746 1.00 93.94 136 GLU A CA 1
ATOM 1051 C C . GLU A 1 136 ? -18.655 -0.471 11.255 1.00 93.94 136 GLU A C 1
ATOM 1053 O O . GLU A 1 136 ? -19.666 -0.077 10.672 1.00 93.94 136 GLU A O 1
ATOM 1058 N N . SER A 1 137 ? -17.505 -0.694 10.614 1.00 90.81 137 SER A N 1
ATOM 1059 C CA . SER A 1 137 ? -17.300 -0.523 9.170 1.00 90.81 137 SER A CA 1
ATOM 1060 C C . SER A 1 137 ? -17.848 -1.679 8.320 1.00 90.81 137 SER A C 1
ATOM 1062 O O . SER A 1 137 ? -17.639 -1.690 7.109 1.00 90.81 137 SER A O 1
ATOM 1064 N N . LYS A 1 138 ? -18.564 -2.638 8.926 1.00 90.31 138 LYS A N 1
ATOM 1065 C CA . LYS A 1 138 ? -19.157 -3.814 8.264 1.00 90.31 138 LYS A CA 1
ATOM 1066 C C . LYS A 1 138 ? -18.137 -4.673 7.505 1.00 90.31 138 LYS A C 1
ATOM 1068 O O . LYS A 1 138 ? -18.435 -5.158 6.414 1.00 90.31 138 LYS A O 1
ATOM 1073 N N . CYS A 1 139 ? -16.941 -4.850 8.068 1.00 89.12 139 CYS A N 1
ATOM 1074 C CA . CYS A 1 139 ? -15.988 -5.813 7.517 1.00 89.12 139 CYS A CA 1
ATOM 1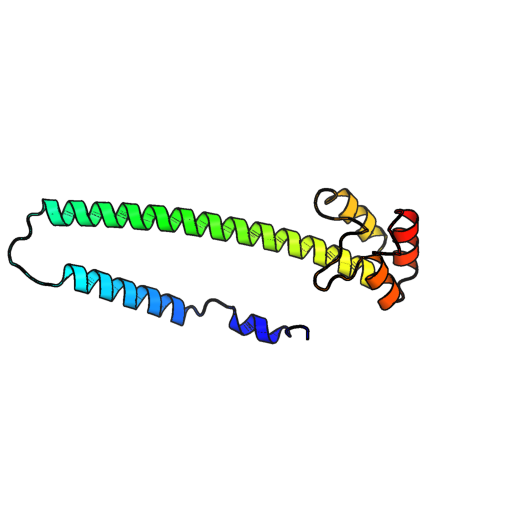075 C C . CYS A 1 139 ? -16.541 -7.246 7.574 1.00 89.12 139 CYS A C 1
ATOM 1077 O O . CYS A 1 139 ? -17.345 -7.594 8.445 1.00 89.12 139 CYS A O 1
ATOM 1079 N N . ASP A 1 140 ? -16.095 -8.070 6.636 1.00 88.31 140 ASP A N 1
ATOM 1080 C CA . ASP A 1 140 ? -16.408 -9.488 6.578 1.00 88.31 140 ASP A CA 1
ATOM 1081 C C . ASP A 1 140 ? -15.449 -10.275 7.491 1.00 88.31 140 ASP A C 1
ATOM 1083 O O . ASP A 1 140 ? -14.239 -10.044 7.528 1.00 88.31 140 ASP A O 1
ATOM 1087 N N . LEU A 1 141 ? -16.021 -11.188 8.273 1.00 85.75 141 LEU A N 1
ATOM 1088 C CA . LEU A 1 141 ? -15.318 -12.040 9.234 1.00 85.75 141 LEU A CA 1
ATOM 1089 C C . LEU A 1 141 ? -14.894 -13.386 8.638 1.00 85.75 141 LEU A C 1
ATOM 1091 O O . LEU A 1 141 ? -14.203 -14.154 9.306 1.00 85.75 141 LEU A O 1
ATOM 1095 N N . THR A 1 142 ? -15.360 -13.699 7.430 1.00 81.38 142 THR A N 1
ATOM 1096 C CA . THR A 1 142 ? -15.178 -14.999 6.770 1.00 81.38 142 THR A CA 1
ATOM 1097 C C . THR A 1 142 ? -14.080 -15.001 5.709 1.00 81.38 142 THR A C 1
ATOM 1099 O O . THR A 1 142 ? -13.665 -16.076 5.272 1.00 81.38 142 THR A O 1
ATOM 1102 N N . VAL A 1 143 ? -13.615 -13.810 5.323 1.00 65.25 143 VAL A N 1
ATOM 1103 C CA . VAL A 1 143 ? -12.545 -13.551 4.345 1.00 65.25 143 VAL A CA 1
ATOM 1104 C C . VAL A 1 143 ? -11.158 -13.630 4.952 1.00 65.25 143 VAL A C 1
ATOM 1106 O O . VAL A 1 143 ? -10.964 -13.102 6.073 1.00 65.25 143 VAL A O 1
#

Radius of gyration: 25.9 Å; chains: 1; bounding box: 58×28×67 Å

Foldseek 3Di:
DDDDPVVVVVVPPPPVVVVVVVVVVVVVVVVVVVPDDPDDDVVVVVVVVVVVVVVVVVVVVVVVVVVVVVVVVVVLLVLVVQLLVCLLVLVLVSNVVSCVVPVVRDDQQDDDPPNQGSLNSNVVSVNPNSNVSSVVVVYDPVD

Sequence (143 aa):
PLLEDDDYKGLKPDKKMNMVKIKNWKESVTKQLGGKKKGAPDTIVEDLLEKMKSAVGSMKTSVEAAIKKRDEEAAKLKTMNTFFNAIKAGDIKSLDSQLKANSWLLDVNHPQKGNSTPIMVAAREKQAGSIKWLLESKCDLTV

pLDDT: mean 75.96, std 18.69, range [35.25, 96.88]

InterPro domains:
  IPR036770 Ankyrin repeat-containing domain superfamily [G3DSA:1.25.40.20] (14-143)

Organism: NCBI:txid1561963

Secondary structure (DSSP, 8-state):
-PPPTTGGGGGS--HHHHHHHHHHHHHHHHHHH-S--S---HHHHHHHHHHHHHHHHHHHHHHHHHHHHHHHHHHHHHHHHHHHHHHHHT-HHHHHHHHHHTTTT--TT--BTTTB-HHHHHHHTT-HHHHHHHHHTT--S--